Protein AF-A0A0L8GVK4-F1 (afdb_monomer_lite)

Foldseek 3Di:
DDDDDDDDFDDDDDDPPDPDDFDDGPPDTDDDDQWDQDPNDIDGPPPCNVVVVVVVVVVVVVVVVVCVVVVVPPPVPD

Radius of gyration: 21.59 Å; chains: 1; bounding box: 43×46×52 Å

pLDDT: mean 70.38, std 14.88, range [35.09, 94.88]

Structure (mmCIF, N/CA/C/O backbone):
data_AF-A0A0L8GVK4-F1
#
_entry.id   AF-A0A0L8GVK4-F1
#
loop_
_atom_site.group_PDB
_atom_site.id
_atom_site.type_symbol
_atom_site.label_atom_id
_atom_site.label_alt_id
_atom_site.label_comp_id
_atom_site.label_asym_id
_atom_site.label_entity_id
_atom_site.label_seq_id
_atom_site.pdbx_PDB_ins_code
_atom_site.Cartn_x
_atom_site.Cartn_y
_atom_site.Cartn_z
_atom_site.occupancy
_atom_site.B_iso_or_equiv
_atom_site.auth_seq_id
_atom_site.auth_comp_id
_atom_site.auth_asym_id
_atom_site.auth_atom_id
_atom_site.pdbx_PDB_model_num
ATOM 1 N N . TYR A 1 1 ? 27.123 -33.502 2.654 1.00 35.09 1 TYR A N 1
ATOM 2 C CA . TYR A 1 1 ? 28.035 -32.435 2.200 1.00 35.09 1 TYR A CA 1
ATOM 3 C C . TYR A 1 1 ? 27.196 -31.296 1.637 1.00 35.09 1 TYR A C 1
ATOM 5 O O . TYR A 1 1 ? 26.533 -31.503 0.633 1.00 35.09 1 TYR A O 1
ATOM 13 N N . MET A 1 2 ? 27.149 -30.141 2.304 1.00 37.88 2 MET A N 1
ATOM 14 C CA . MET A 1 2 ? 26.473 -28.927 1.821 1.00 37.88 2 MET A CA 1
ATOM 15 C C . MET A 1 2 ? 27.493 -27.789 1.876 1.00 37.88 2 MET A C 1
ATOM 17 O O . MET A 1 2 ? 27.986 -27.453 2.949 1.00 37.88 2 MET A O 1
ATOM 21 N N . PHE A 1 3 ? 27.861 -27.265 0.707 1.00 41.19 3 PHE A N 1
ATOM 22 C CA . PHE A 1 3 ? 28.780 -26.139 0.554 1.00 41.19 3 PHE A CA 1
ATOM 23 C C . PHE A 1 3 ? 27.995 -24.839 0.748 1.00 41.19 3 PHE A C 1
ATOM 25 O O . PHE A 1 3 ? 27.132 -24.510 -0.062 1.00 41.19 3 PHE A O 1
ATOM 32 N N . TRP A 1 4 ? 28.285 -24.103 1.819 1.00 38.94 4 TRP A N 1
ATOM 33 C CA . TRP A 1 4 ? 27.751 -22.760 2.036 1.00 38.94 4 TRP A CA 1
ATOM 34 C C . TRP A 1 4 ? 28.776 -21.743 1.519 1.00 38.94 4 TRP A C 1
ATOM 36 O O . TRP A 1 4 ? 29.852 -21.581 2.092 1.00 38.94 4 TRP A O 1
ATOM 46 N N . GLY A 1 5 ? 28.484 -21.107 0.383 1.00 52.50 5 GLY A N 1
ATOM 47 C CA . GLY A 1 5 ? 29.322 -20.052 -0.182 1.00 52.50 5 GLY A CA 1
ATOM 48 C C . GLY A 1 5 ? 29.056 -18.719 0.514 1.00 52.50 5 GLY A C 1
ATOM 49 O O . GLY A 1 5 ? 27.952 -18.187 0.437 1.00 52.50 5 GLY A O 1
ATOM 50 N N . HIS A 1 6 ? 30.071 -18.158 1.171 1.00 54.41 6 HIS A N 1
ATOM 51 C CA . HIS A 1 6 ? 30.025 -16.802 1.719 1.00 54.41 6 HIS A CA 1
ATOM 52 C C . HIS A 1 6 ? 30.040 -15.768 0.584 1.00 54.41 6 HIS A C 1
ATOM 54 O O . HIS A 1 6 ? 31.103 -15.309 0.173 1.00 54.41 6 HIS A O 1
ATOM 60 N N . SER A 1 7 ? 28.867 -15.352 0.110 1.00 51.97 7 SER A N 1
ATOM 61 C CA . SER A 1 7 ? 28.739 -14.104 -0.643 1.00 51.97 7 SER A CA 1
ATOM 62 C C . SER A 1 7 ? 27.924 -13.114 0.178 1.00 51.97 7 SER A C 1
ATOM 64 O O . SER A 1 7 ? 26.736 -13.313 0.421 1.00 51.97 7 SER A O 1
ATOM 66 N N . LYS A 1 8 ? 28.590 -12.066 0.675 1.00 57.84 8 LYS A N 1
ATOM 67 C CA . LYS A 1 8 ? 27.935 -10.958 1.377 1.00 57.84 8 LYS A CA 1
ATOM 68 C C . LYS A 1 8 ? 27.290 -10.036 0.331 1.00 57.84 8 LYS A C 1
ATOM 70 O O . LYS A 1 8 ? 28.017 -9.572 -0.551 1.00 57.84 8 LYS A O 1
ATOM 75 N N . PRO A 1 9 ? 25.984 -9.727 0.412 1.00 48.91 9 PRO A N 1
ATOM 76 C CA . PRO A 1 9 ? 25.375 -8.753 -0.485 1.00 48.91 9 PRO A CA 1
ATOM 77 C C . PRO A 1 9 ? 25.948 -7.359 -0.192 1.00 48.91 9 PRO A C 1
ATOM 79 O O . PRO A 1 9 ? 25.920 -6.895 0.948 1.00 48.91 9 PRO A O 1
ATOM 82 N N . ARG A 1 10 ? 26.497 -6.690 -1.214 1.00 52.28 10 ARG A N 1
ATOM 83 C CA . ARG A 1 10 ? 26.821 -5.260 -1.126 1.00 52.28 10 ARG A CA 1
ATOM 84 C C . ARG A 1 10 ? 25.533 -4.479 -1.350 1.00 52.28 10 ARG A C 1
ATOM 86 O O . ARG A 1 10 ? 25.012 -4.477 -2.460 1.00 52.28 10 ARG A O 1
ATOM 93 N N . ILE A 1 11 ? 25.033 -3.839 -0.301 1.00 58.22 11 ILE A N 1
ATOM 94 C CA . ILE A 1 11 ? 23.922 -2.890 -0.388 1.00 58.22 11 ILE A CA 1
ATOM 95 C C . ILE A 1 11 ? 24.542 -1.498 -0.544 1.00 58.22 11 ILE A C 1
ATOM 97 O O . ILE A 1 11 ? 25.276 -1.053 0.336 1.00 58.22 11 ILE A O 1
ATOM 101 N N . GLY A 1 12 ? 24.319 -0.854 -1.691 1.00 59.06 12 GLY A N 1
ATOM 102 C CA . GLY A 1 12 ? 24.670 0.551 -1.909 1.00 59.06 12 GLY A CA 1
ATOM 103 C C . GLY A 1 12 ? 23.532 1.454 -1.437 1.00 59.06 12 GLY A C 1
ATOM 104 O O . GLY A 1 12 ? 22.371 1.146 -1.689 1.00 59.06 12 GLY A O 1
ATOM 105 N N . TYR A 1 13 ? 23.857 2.546 -0.748 1.00 49.06 13 TYR A N 1
ATOM 106 C CA . TYR A 1 13 ? 22.894 3.596 -0.408 1.00 49.06 13 TYR A CA 1
ATOM 107 C C . TYR A 1 13 ? 22.889 4.645 -1.526 1.00 49.06 13 TYR A C 1
ATOM 109 O O . TYR A 1 13 ? 23.956 5.074 -1.965 1.00 49.06 13 TYR A O 1
ATOM 117 N N . VAL A 1 14 ? 21.701 5.027 -1.998 1.00 55.78 14 VAL A N 1
ATOM 118 C CA . VAL A 1 14 ? 21.505 6.079 -3.007 1.00 55.78 14 VAL A CA 1
ATOM 119 C C . VAL A 1 14 ? 21.356 7.424 -2.295 1.00 55.78 14 VAL A C 1
ATOM 121 O O . VAL A 1 14 ? 20.468 7.583 -1.462 1.00 55.78 14 VAL A O 1
ATOM 124 N N . ASP A 1 15 ? 22.229 8.376 -2.627 1.00 52.28 15 ASP A N 1
ATOM 125 C CA . ASP A 1 15 ? 22.041 9.803 -2.347 1.00 52.28 15 ASP A CA 1
ATOM 126 C C . ASP A 1 15 ? 21.172 10.393 -3.467 1.00 52.28 15 ASP A C 1
ATOM 128 O O . ASP A 1 15 ? 21.487 10.234 -4.650 1.00 52.28 15 ASP A O 1
ATOM 132 N N . GLY A 1 16 ? 20.040 10.993 -3.097 1.00 53.75 16 GLY A N 1
ATOM 133 C CA . GLY A 1 16 ? 18.907 11.295 -3.981 1.00 53.75 16 GLY A CA 1
ATOM 134 C C . GLY A 1 16 ? 19.103 12.433 -4.988 1.00 53.75 16 GLY A C 1
ATOM 135 O O . GLY A 1 16 ? 18.133 13.117 -5.289 1.00 53.75 16 GLY A O 1
ATOM 136 N N . ASN A 1 17 ? 20.319 12.679 -5.488 1.00 54.12 17 ASN A N 1
ATOM 137 C CA . ASN A 1 17 ? 20.577 13.799 -6.401 1.00 54.12 17 ASN A CA 1
ATOM 138 C C . ASN A 1 17 ? 21.588 13.522 -7.531 1.00 54.12 17 ASN A C 1
ATOM 140 O O . ASN A 1 17 ? 22.257 14.439 -8.000 1.00 54.12 17 ASN A O 1
ATOM 144 N N . ASN A 1 18 ? 21.741 12.276 -7.989 1.00 54.16 18 ASN A N 1
ATOM 145 C CA . ASN A 1 18 ? 22.699 11.971 -9.058 1.00 54.16 18 ASN A CA 1
ATOM 146 C C . ASN A 1 18 ? 22.051 11.217 -10.228 1.00 54.16 18 ASN A C 1
ATOM 148 O O . ASN A 1 18 ? 22.168 9.996 -10.328 1.00 54.16 18 ASN A O 1
ATOM 152 N N . ASN A 1 19 ? 21.468 11.967 -11.168 1.00 58.28 19 ASN A N 1
ATOM 153 C CA . ASN A 1 19 ? 20.867 11.496 -12.433 1.00 58.28 19 ASN A CA 1
ATOM 154 C C . ASN A 1 19 ? 21.883 10.891 -13.436 1.00 58.28 19 ASN A C 1
ATOM 156 O O . ASN A 1 19 ? 21.685 10.953 -14.647 1.00 58.28 19 ASN A O 1
ATOM 160 N N . GLY A 1 20 ? 23.018 10.368 -12.968 1.00 58.59 20 GLY A N 1
ATOM 161 C CA . GLY A 1 20 ? 24.117 9.929 -13.831 1.00 58.59 20 GLY A CA 1
ATOM 162 C C . GLY A 1 20 ? 24.946 8.757 -13.313 1.00 58.59 20 GLY A C 1
ATOM 163 O O . GLY A 1 20 ? 25.842 8.314 -14.028 1.00 58.59 20 GLY A O 1
ATOM 164 N N . ILE A 1 21 ? 24.677 8.233 -12.109 1.00 68.19 21 ILE A N 1
ATOM 165 C CA . ILE A 1 21 ? 25.332 7.009 -11.624 1.00 68.19 21 ILE 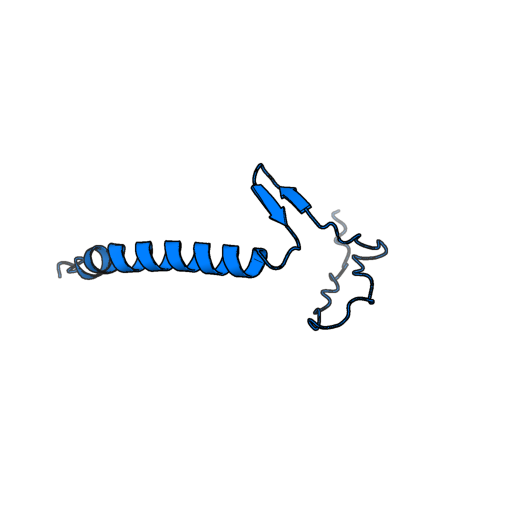A CA 1
ATOM 166 C C . ILE A 1 21 ? 24.443 5.794 -11.914 1.00 68.19 21 ILE A C 1
ATOM 168 O O . ILE A 1 21 ? 23.381 5.666 -11.307 1.00 68.19 21 ILE A O 1
ATOM 172 N N . PRO A 1 22 ? 24.854 4.884 -12.817 1.00 65.12 22 PRO A N 1
ATOM 173 C CA . PRO A 1 22 ? 24.075 3.691 -13.116 1.00 65.12 22 PRO A CA 1
ATOM 174 C C . PRO A 1 22 ? 23.976 2.778 -11.886 1.00 65.12 22 PRO A C 1
ATOM 176 O O . PRO A 1 22 ? 24.988 2.419 -11.277 1.00 65.12 22 PRO A O 1
ATOM 179 N N . LEU A 1 23 ? 22.751 2.380 -11.533 1.00 74.94 23 LEU A N 1
ATOM 180 C CA . LEU A 1 23 ? 22.488 1.450 -10.437 1.00 74.94 23 LEU A CA 1
ATOM 181 C C . LEU A 1 23 ? 22.997 0.049 -10.828 1.00 74.94 23 LEU A C 1
ATOM 183 O O . LEU A 1 23 ? 22.540 -0.536 -11.809 1.00 74.94 23 LEU A O 1
ATOM 187 N N . MET A 1 24 ? 23.948 -0.501 -10.070 1.00 77.88 24 MET A N 1
ATOM 188 C CA . MET A 1 24 ? 24.559 -1.808 -10.350 1.00 77.88 24 MET A CA 1
ATOM 189 C C . MET A 1 24 ? 24.130 -2.840 -9.306 1.00 77.88 24 MET A C 1
ATOM 191 O O . MET A 1 24 ? 24.349 -2.637 -8.111 1.00 77.88 24 MET A O 1
ATOM 195 N N . ILE A 1 25 ? 23.593 -3.983 -9.745 1.00 76.06 25 ILE A N 1
ATOM 196 C CA . ILE A 1 25 ? 23.369 -5.151 -8.882 1.00 76.06 25 ILE A CA 1
ATOM 197 C C . ILE A 1 25 ? 24.354 -6.254 -9.290 1.00 76.06 25 ILE A C 1
ATOM 199 O O . ILE A 1 25 ? 24.297 -6.830 -10.378 1.00 76.06 25 ILE A O 1
ATOM 203 N N . GLY A 1 26 ? 25.360 -6.486 -8.443 1.00 82.31 26 GLY A N 1
ATOM 204 C CA . GLY A 1 26 ? 26.504 -7.332 -8.792 1.00 82.31 26 GLY A CA 1
ATOM 205 C C . GLY A 1 26 ? 27.302 -6.760 -9.972 1.00 82.31 26 GLY A C 1
ATOM 206 O O . GLY A 1 26 ? 27.977 -5.746 -9.822 1.00 82.31 26 GLY A O 1
ATOM 207 N N . GLN A 1 27 ? 27.236 -7.430 -11.128 1.00 77.25 27 GLN A N 1
ATOM 208 C CA . GLN A 1 27 ? 27.871 -7.011 -12.389 1.00 77.25 27 GLN A CA 1
ATOM 209 C C . GLN A 1 27 ? 26.861 -6.502 -13.435 1.00 77.25 27 GLN A C 1
ATOM 211 O O . GLN A 1 27 ? 27.258 -6.181 -14.552 1.00 77.25 27 GLN A O 1
ATO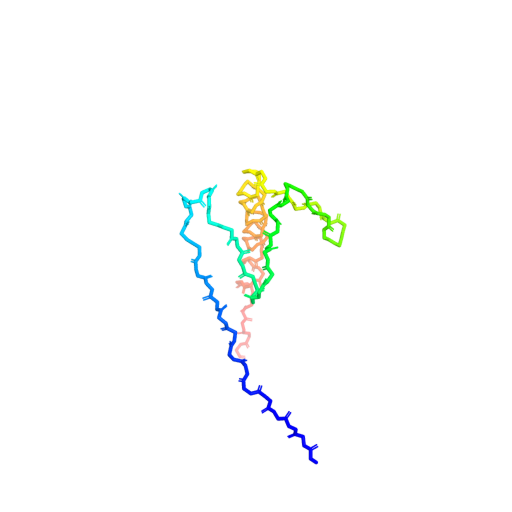M 216 N N . HIS A 1 28 ? 25.566 -6.448 -13.105 1.00 75.00 28 HIS A N 1
ATOM 217 C CA . HIS A 1 28 ? 24.523 -6.053 -14.048 1.00 75.00 28 HIS A CA 1
ATOM 218 C C . HIS A 1 28 ? 24.075 -4.611 -13.804 1.00 75.00 28 HIS A C 1
ATOM 220 O O . HIS A 1 28 ? 23.761 -4.241 -12.671 1.00 75.00 28 HIS A O 1
ATOM 226 N N . GLN A 1 29 ? 24.018 -3.822 -14.878 1.00 77.94 29 GLN A N 1
ATOM 227 C CA . GLN A 1 29 ? 23.440 -2.483 -14.856 1.00 77.94 29 GLN A CA 1
ATOM 228 C C . GLN A 1 29 ? 21.917 -2.593 -14.860 1.00 77.94 29 GLN A C 1
ATOM 230 O O . GLN A 1 29 ? 21.335 -3.156 -15.788 1.00 77.94 29 GLN A O 1
ATOM 235 N N . ILE A 1 30 ? 21.270 -2.047 -13.836 1.00 76.38 30 ILE A N 1
ATOM 236 C CA . ILE A 1 30 ? 19.817 -1.924 -13.799 1.00 76.38 30 ILE A CA 1
ATOM 237 C C . ILE A 1 30 ? 19.439 -0.729 -14.671 1.00 76.38 30 ILE A C 1
ATOM 239 O O . ILE A 1 30 ? 19.950 0.376 -14.490 1.00 76.38 30 ILE A O 1
ATOM 243 N N . LYS A 1 31 ? 18.564 -0.969 -15.650 1.00 71.06 31 LYS A N 1
ATOM 244 C CA . LYS A 1 31 ? 17.936 0.108 -16.413 1.00 71.06 31 LYS A CA 1
ATOM 245 C C . LYS A 1 31 ? 16.833 0.714 -15.559 1.00 71.06 31 LYS A C 1
ATOM 247 O O . LYS A 1 31 ? 15.980 -0.015 -15.061 1.00 71.06 31 LYS A O 1
ATOM 252 N N . GLU A 1 32 ? 16.867 2.027 -15.416 1.00 69.31 32 GLU A N 1
ATOM 253 C CA . GLU A 1 32 ? 15.724 2.789 -14.935 1.00 69.31 32 GLU A CA 1
ATOM 254 C C . GLU A 1 32 ? 14.592 2.656 -15.964 1.00 69.31 32 GLU A C 1
ATOM 256 O O . GLU A 1 32 ? 14.836 2.712 -17.174 1.00 69.31 32 GLU A O 1
ATOM 261 N N . VAL A 1 33 ? 13.381 2.369 -15.492 1.00 68.44 33 VAL A N 1
ATOM 262 C CA . VAL A 1 33 ? 12.187 2.216 -16.328 1.00 68.44 33 VAL A CA 1
ATOM 263 C C . VAL A 1 33 ? 11.111 3.114 -15.735 1.00 68.44 33 VAL A C 1
ATOM 265 O O . VAL A 1 33 ? 10.840 3.028 -14.539 1.00 68.44 33 VAL A O 1
ATOM 268 N N . ASP A 1 34 ? 10.510 3.961 -16.570 1.00 68.88 34 ASP A N 1
ATOM 269 C CA . ASP A 1 34 ? 9.547 4.981 -16.133 1.00 68.88 34 ASP A CA 1
ATOM 270 C C . ASP A 1 34 ? 8.234 4.394 -15.595 1.00 68.88 34 ASP A C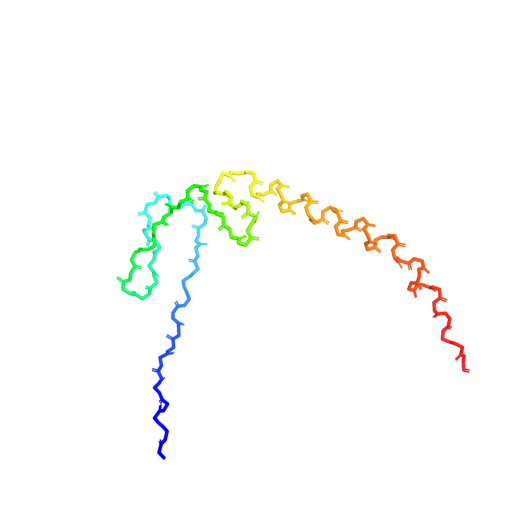 1
ATOM 272 O O . ASP A 1 34 ? 7.537 5.034 -14.808 1.00 68.88 34 ASP A O 1
ATOM 276 N N . GLU A 1 35 ? 7.896 3.171 -16.000 1.00 68.75 35 GLU A N 1
ATOM 277 C CA . GLU A 1 35 ? 6.694 2.463 -15.577 1.00 68.75 35 GLU A CA 1
ATOM 278 C C . GLU A 1 35 ? 6.915 0.946 -15.636 1.00 68.75 35 GLU A C 1
ATOM 280 O O . GLU A 1 35 ? 7.356 0.407 -16.654 1.00 68.75 35 GLU A O 1
ATOM 285 N N . PHE A 1 36 ? 6.595 0.228 -14.560 1.00 76.00 36 PHE A N 1
ATOM 286 C CA . PHE A 1 36 ? 6.564 -1.231 -14.566 1.00 76.00 36 PHE A CA 1
ATOM 287 C C . PHE A 1 36 ? 5.298 -1.760 -13.900 1.00 76.00 36 PHE A C 1
ATOM 289 O O . PHE A 1 36 ? 4.874 -1.293 -12.846 1.00 76.00 36 PHE A O 1
ATOM 296 N N . THR A 1 37 ? 4.685 -2.777 -14.503 1.00 78.44 37 THR A N 1
ATOM 297 C CA . THR A 1 37 ? 3.538 -3.460 -13.904 1.00 78.44 37 THR A CA 1
ATOM 298 C C . THR A 1 37 ? 4.032 -4.601 -13.024 1.00 78.44 37 THR A C 1
ATOM 300 O O . THR A 1 37 ? 4.485 -5.632 -13.524 1.00 78.44 37 THR A O 1
ATOM 303 N N . TYR A 1 38 ? 3.922 -4.448 -11.707 1.00 77.31 38 TYR A N 1
ATOM 304 C CA . TYR A 1 38 ? 4.177 -5.526 -10.758 1.00 77.31 38 TYR A CA 1
ATOM 305 C C . TYR A 1 38 ? 2.859 -6.049 -10.198 1.00 77.31 38 TYR A C 1
ATOM 307 O O . TYR A 1 38 ? 2.125 -5.331 -9.524 1.00 77.31 38 TYR A O 1
ATOM 315 N N . LEU A 1 39 ? 2.556 -7.317 -10.493 1.00 79.94 39 LEU A N 1
ATOM 316 C CA . LEU A 1 39 ? 1.369 -8.023 -9.991 1.00 79.94 39 LEU A CA 1
ATOM 317 C C . LEU A 1 39 ? 0.041 -7.275 -10.232 1.00 79.94 39 LEU A C 1
ATOM 319 O O . LEU A 1 39 ? -0.869 -7.331 -9.411 1.00 79.94 39 LEU A O 1
ATOM 323 N N . GLY A 1 40 ? -0.070 -6.585 -11.370 1.00 75.62 40 GLY A N 1
ATOM 324 C CA . GLY A 1 40 ? -1.270 -5.833 -11.751 1.00 75.62 40 GLY A CA 1
ATOM 325 C C . GLY A 1 40 ? -1.331 -4.401 -11.213 1.00 75.62 40 GLY A C 1
ATOM 326 O O . GLY A 1 40 ? -2.249 -3.674 -11.579 1.00 75.62 40 GLY A O 1
ATOM 327 N N . SER A 1 41 ? -0.351 -3.976 -10.415 1.00 67.50 41 SER A N 1
ATOM 328 C CA . SER A 1 41 ? -0.175 -2.577 -10.027 1.00 67.50 41 SER A CA 1
ATOM 329 C C . SER A 1 41 ? 0.870 -1.916 -10.913 1.00 67.50 41 SER A C 1
ATOM 331 O O . SER A 1 41 ? 1.953 -2.463 -11.129 1.00 67.50 41 SER A O 1
ATOM 333 N N . ILE A 1 42 ? 0.539 -0.736 -11.422 1.00 76.25 42 ILE A N 1
ATOM 334 C CA . ILE A 1 42 ? 1.462 0.117 -12.160 1.00 76.25 42 ILE A CA 1
ATOM 335 C C . ILE A 1 42 ? 2.327 0.852 -11.138 1.00 76.25 42 ILE A C 1
ATOM 337 O O . ILE A 1 42 ? 1.801 1.536 -10.266 1.00 76.25 42 ILE A O 1
ATOM 341 N N . VAL A 1 43 ? 3.642 0.686 -11.228 1.00 70.19 43 VAL A N 1
ATOM 342 C CA . VAL A 1 43 ? 4.611 1.445 -10.440 1.00 70.19 43 VAL A CA 1
ATOM 343 C C . VAL A 1 43 ? 5.353 2.355 -11.405 1.00 70.19 43 VAL A C 1
ATOM 345 O O . VAL A 1 43 ? 6.085 1.879 -12.273 1.00 70.19 43 VAL A O 1
ATOM 348 N N . SER A 1 44 ? 5.120 3.659 -11.279 1.00 70.56 44 SER A N 1
ATOM 349 C CA . SER A 1 44 ? 5.773 4.681 -12.092 1.00 70.56 44 SER A CA 1
ATOM 350 C C . SER A 1 44 ? 6.960 5.297 -11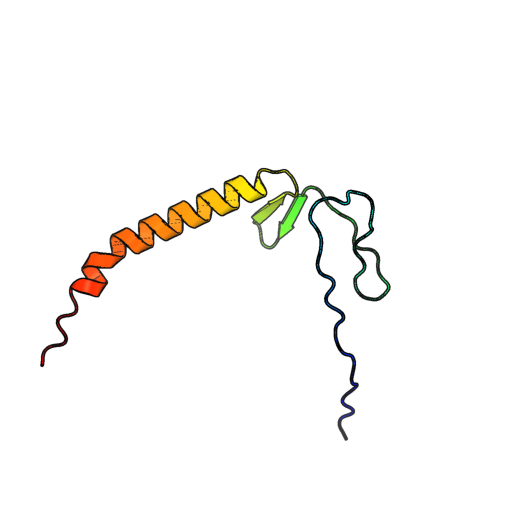.349 1.00 70.56 44 SER A C 1
ATOM 352 O O . SER A 1 44 ? 6.921 5.445 -10.130 1.00 70.56 44 SER A O 1
ATOM 354 N N . ASN A 1 45 ? 8.009 5.665 -12.086 1.00 66.94 45 ASN A N 1
ATOM 355 C CA . ASN A 1 45 ? 9.140 6.460 -11.593 1.00 66.94 45 ASN A CA 1
ATOM 356 C C . ASN A 1 45 ? 8.859 7.974 -11.643 1.00 66.94 45 ASN A C 1
ATOM 358 O O . ASN A 1 45 ? 9.683 8.793 -11.242 1.00 66.94 45 ASN A O 1
ATOM 362 N N . VAL A 1 46 ? 7.697 8.369 -12.166 1.00 58.78 46 VAL A N 1
ATOM 363 C CA . VAL A 1 46 ? 7.249 9.761 -12.142 1.00 58.78 46 VAL A CA 1
ATOM 364 C C . VAL A 1 46 ? 6.991 10.149 -10.682 1.00 58.78 46 VAL A C 1
ATOM 366 O O . VAL A 1 46 ? 6.538 9.319 -9.893 1.00 58.78 46 VAL A O 1
ATOM 369 N N . GLY A 1 47 ? 7.240 11.413 -10.316 1.00 59.78 47 GLY A N 1
ATOM 370 C CA . GLY A 1 47 ? 6.999 11.995 -8.979 1.00 59.78 47 GLY A CA 1
ATOM 371 C C . GLY A 1 47 ? 5.555 11.899 -8.455 1.00 59.78 47 GLY A C 1
ATOM 372 O O . GLY A 1 47 ? 5.197 12.543 -7.483 1.00 59.78 47 GLY A O 1
ATOM 373 N N . ASP A 1 48 ? 4.715 11.082 -9.077 1.00 64.12 48 ASP A N 1
ATOM 374 C CA . ASP A 1 48 ? 3.461 10.599 -8.521 1.00 64.12 48 ASP A CA 1
ATOM 375 C C . ASP A 1 48 ? 3.687 9.502 -7.466 1.00 64.12 48 ASP A C 1
ATOM 377 O O . ASP A 1 48 ? 2.836 9.293 -6.615 1.00 64.12 48 ASP A O 1
ATOM 381 N N . ALA A 1 49 ? 4.860 8.852 -7.430 1.00 73.38 49 ALA A N 1
ATOM 382 C CA . ALA A 1 49 ? 5.184 7.864 -6.397 1.00 73.38 49 ALA A CA 1
ATOM 383 C C . ALA A 1 49 ? 5.142 8.459 -4.974 1.00 73.38 49 ALA A C 1
ATOM 385 O O . ALA A 1 49 ? 4.646 7.820 -4.046 1.00 73.38 49 ALA A O 1
ATOM 386 N N . GLU A 1 50 ? 5.622 9.693 -4.782 1.00 77.06 50 GLU A N 1
ATOM 387 C CA . GLU A 1 50 ? 5.511 10.391 -3.492 1.00 77.06 50 GLU A CA 1
ATOM 388 C C . GLU A 1 50 ? 4.054 10.726 -3.140 1.00 77.06 50 GLU A C 1
ATOM 390 O O . GLU A 1 50 ? 3.650 10.580 -1.983 1.00 77.06 50 GLU A O 1
ATOM 395 N N . CYS A 1 51 ? 3.250 11.105 -4.138 1.00 79.12 51 CYS A N 1
ATOM 396 C CA . CYS A 1 51 ? 1.825 11.390 -3.993 1.00 79.12 51 CYS A CA 1
ATOM 397 C C . CYS A 1 51 ? 1.037 10.120 -3.638 1.00 79.12 51 CYS A C 1
ATOM 399 O O . CYS A 1 51 ? 0.250 10.116 -2.689 1.00 79.12 51 CYS A O 1
ATOM 401 N N . ASP A 1 52 ? 1.312 9.014 -4.323 1.00 77.75 52 ASP A N 1
ATOM 402 C CA . ASP A 1 52 ? 0.710 7.705 -4.096 1.00 77.75 52 ASP A CA 1
ATOM 403 C C . ASP A 1 52 ? 1.078 7.136 -2.725 1.00 77.75 52 ASP A C 1
ATOM 405 O O . ASP A 1 52 ? 0.201 6.668 -1.989 1.00 77.75 52 ASP A O 1
ATOM 409 N N . VAL A 1 53 ? 2.350 7.237 -2.325 1.00 79.88 53 VAL A N 1
ATOM 410 C CA . VAL A 1 53 ? 2.801 6.846 -0.982 1.00 79.88 53 VAL A CA 1
ATOM 411 C C . VAL A 1 53 ? 2.105 7.699 0.080 1.00 79.88 53 VAL A C 1
ATOM 413 O O . VAL A 1 53 ? 1.566 7.152 1.046 1.00 79.88 53 VAL A O 1
ATOM 416 N N . ALA A 1 54 ? 2.037 9.021 -0.100 1.00 82.00 54 ALA A N 1
ATOM 417 C CA . ALA A 1 54 ? 1.331 9.912 0.820 1.00 82.00 54 ALA A CA 1
ATOM 418 C C . ALA A 1 54 ? -0.172 9.585 0.900 1.00 82.00 54 ALA A C 1
ATOM 420 O O . ALA A 1 54 ? -0.745 9.532 1.993 1.00 82.00 54 ALA A O 1
ATOM 421 N N . CYS A 1 55 ? -0.806 9.291 -0.236 1.00 83.81 55 CYS A N 1
ATOM 422 C CA . CYS A 1 55 ? -2.204 8.880 -0.328 1.00 83.81 55 CYS A CA 1
ATOM 423 C C . CYS A 1 55 ? -2.453 7.563 0.423 1.00 83.81 55 CYS A C 1
ATOM 425 O O . CYS A 1 55 ? -3.409 7.447 1.198 1.00 83.81 55 CYS A O 1
ATOM 427 N N . GLN A 1 56 ? -1.577 6.571 0.250 1.00 84.44 56 GLN A N 1
ATOM 428 C CA . GLN A 1 56 ? -1.694 5.277 0.918 1.00 84.44 56 GLN A CA 1
ATOM 429 C C . GLN A 1 56 ? -1.469 5.386 2.432 1.00 84.44 56 GLN A C 1
ATOM 431 O O . GLN A 1 56 ? -2.234 4.802 3.207 1.00 84.44 56 GLN A O 1
ATOM 436 N N . ILE A 1 57 ? -0.491 6.187 2.867 1.00 90.75 57 ILE A N 1
ATOM 437 C CA . ILE A 1 57 ? -0.271 6.511 4.284 1.00 90.75 57 ILE A CA 1
ATOM 438 C C . ILE A 1 57 ? -1.503 7.211 4.870 1.00 90.75 57 ILE A C 1
ATOM 440 O O . ILE A 1 57 ? -1.955 6.851 5.959 1.00 90.75 57 ILE A O 1
ATOM 444 N N . GLY A 1 58 ? -2.096 8.159 4.139 1.00 92.38 58 GLY A N 1
ATOM 445 C CA . GLY A 1 58 ? -3.324 8.844 4.542 1.00 92.38 58 GLY A CA 1
ATOM 446 C C . GLY A 1 58 ? -4.488 7.875 4.770 1.00 92.38 58 GLY A C 1
ATOM 447 O O . GLY A 1 58 ? -5.135 7.919 5.819 1.00 92.38 58 GLY A O 1
ATOM 448 N N . LYS A 1 59 ? -4.706 6.935 3.840 1.00 89.56 59 LYS A N 1
ATOM 449 C CA . LYS A 1 59 ? -5.733 5.884 3.961 1.00 89.56 59 LYS A CA 1
ATOM 450 C C . LYS A 1 59 ? -5.499 4.991 5.183 1.00 89.56 59 LYS A C 1
ATOM 452 O O . LYS A 1 59 ? -6.424 4.771 5.964 1.00 89.56 59 LYS A O 1
ATOM 457 N N . ALA A 1 60 ? -4.273 4.507 5.383 1.00 92.31 60 ALA A N 1
ATOM 458 C CA . ALA A 1 60 ? -3.932 3.667 6.531 1.00 92.31 60 ALA A CA 1
ATOM 459 C C . ALA A 1 60 ? -4.101 4.416 7.865 1.00 92.31 60 ALA A C 1
ATOM 461 O O . ALA A 1 60 ? -4.663 3.868 8.814 1.00 92.31 60 ALA A O 1
ATOM 462 N N . SER A 1 61 ? -3.682 5.684 7.923 1.00 94.69 61 SER A N 1
ATOM 463 C CA . SER A 1 61 ? -3.850 6.550 9.096 1.00 94.69 61 SER A CA 1
ATOM 464 C C . SER A 1 61 ? -5.327 6.749 9.448 1.00 94.69 61 SER A C 1
ATOM 466 O O . SER A 1 61 ? -5.703 6.621 10.614 1.00 94.69 61 SER A O 1
ATOM 468 N N . ALA A 1 62 ? -6.190 6.968 8.451 1.00 94.88 62 ALA A N 1
ATOM 469 C CA . ALA A 1 62 ? -7.632 7.085 8.656 1.00 94.88 62 ALA A CA 1
ATOM 470 C C . ALA A 1 62 ? -8.250 5.793 9.227 1.00 94.88 62 ALA A C 1
ATOM 472 O O . ALA A 1 62 ? -9.016 5.846 10.190 1.00 94.88 62 ALA A O 1
ATOM 473 N N . VAL A 1 63 ? -7.872 4.624 8.695 1.00 94.88 63 VAL A N 1
ATOM 474 C CA . VAL A 1 63 ? -8.328 3.320 9.216 1.00 94.88 63 VAL A CA 1
ATOM 475 C C . VAL A 1 63 ? -7.841 3.104 10.649 1.00 94.88 63 VAL A C 1
ATOM 477 O O . VAL A 1 63 ? -8.616 2.698 11.512 1.00 94.88 63 VAL A O 1
ATOM 48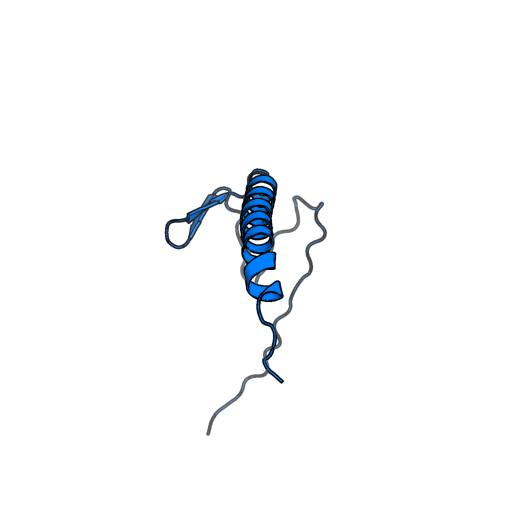0 N N . PHE A 1 64 ? -6.578 3.420 10.937 1.00 90.00 64 PHE A N 1
ATOM 481 C CA . PHE A 1 64 ? -6.029 3.298 12.284 1.00 90.00 64 PHE A CA 1
ATOM 482 C C . PHE A 1 64 ? -6.781 4.185 13.279 1.00 90.00 64 PHE A C 1
ATOM 484 O O . PHE A 1 64 ? -7.138 3.724 14.361 1.00 90.00 64 PHE A O 1
ATOM 491 N N . GLN A 1 65 ? -7.082 5.432 12.903 1.00 92.12 65 GLN A N 1
ATOM 492 C CA . GLN A 1 65 ? -7.890 6.344 13.715 1.00 92.12 65 GLN A CA 1
ATOM 493 C C . GLN A 1 65 ? -9.284 5.782 13.998 1.00 92.12 65 GLN A C 1
ATOM 495 O O . GLN A 1 65 ? -9.749 5.856 15.135 1.00 92.12 65 GLN A O 1
ATOM 500 N N . TRP A 1 66 ? -9.914 5.174 12.995 1.00 92.12 66 TRP A N 1
ATOM 501 C CA . TRP A 1 66 ? -11.221 4.539 13.136 1.00 92.12 66 TRP A CA 1
ATOM 502 C C . TRP A 1 66 ? -11.204 3.330 14.085 1.00 92.12 66 TRP A C 1
ATOM 504 O O . TRP A 1 66 ? -12.161 3.108 14.824 1.00 92.12 66 TRP A O 1
ATOM 514 N N . LEU A 1 67 ? -10.098 2.583 14.134 1.00 89.94 67 LEU A N 1
ATOM 515 C CA . LEU A 1 67 ? -9.930 1.427 15.021 1.00 89.94 67 LEU A CA 1
ATOM 516 C C . LEU A 1 67 ? -9.558 1.800 16.469 1.00 89.94 67 LEU A C 1
ATOM 518 O O . LEU A 1 67 ? -9.713 0.968 17.365 1.00 89.94 67 LEU A O 1
ATOM 522 N N . LYS A 1 68 ? -9.117 3.039 16.741 1.00 89.38 68 LYS A N 1
ATOM 523 C CA . LYS A 1 68 ? -8.764 3.511 18.100 1.00 89.38 68 LYS A CA 1
ATOM 524 C C . LYS A 1 68 ? -9.825 3.206 19.169 1.00 89.38 68 LYS A C 1
ATOM 526 O O . LYS A 1 68 ? -9.438 2.669 20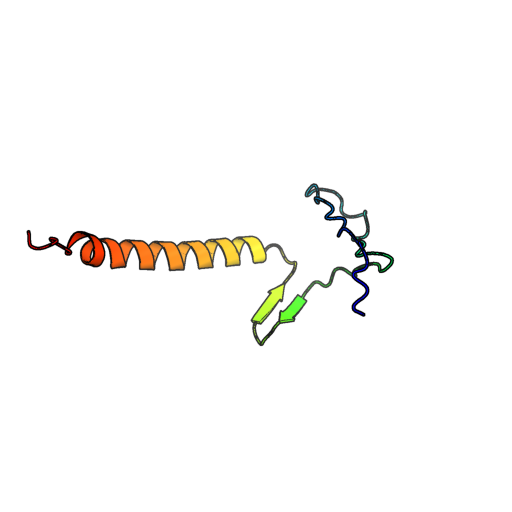.206 1.00 89.38 68 LYS A O 1
ATOM 531 N N . PRO A 1 69 ? -11.128 3.499 18.982 1.00 84.88 69 PRO A N 1
ATOM 532 C CA . PRO A 1 69 ? -12.150 3.169 19.978 1.00 84.88 69 PRO A CA 1
ATOM 533 C C . PRO A 1 69 ? -12.318 1.660 20.205 1.00 84.88 69 PRO A C 1
ATOM 535 O O . PRO A 1 69 ? -12.616 1.252 21.322 1.00 84.88 69 PRO A O 1
ATOM 538 N N . ILE A 1 70 ? -12.081 0.821 19.192 1.00 86.00 70 ILE A N 1
ATOM 539 C CA . ILE A 1 70 ? -12.166 -0.644 19.318 1.00 86.00 70 ILE A CA 1
ATOM 540 C C . ILE A 1 70 ? -11.040 -1.165 20.218 1.00 86.00 70 ILE A C 1
ATOM 542 O O . ILE A 1 70 ? -11.259 -2.035 21.058 1.00 86.00 70 ILE A O 1
ATOM 546 N N . TRP A 1 71 ? -9.838 -0.603 20.087 1.00 80.88 71 TRP A N 1
ATOM 547 C CA . TRP A 1 71 ? -8.705 -0.951 20.948 1.00 80.88 71 TRP A CA 1
ATOM 548 C C . TRP A 1 71 ? -8.820 -0.350 22.349 1.00 80.88 71 TRP A C 1
ATOM 550 O O . TRP A 1 71 ? -8.476 -1.015 23.323 1.00 80.88 71 TRP A O 1
ATOM 560 N N . ALA A 1 72 ? -9.349 0.870 22.463 1.00 80.62 72 ALA A N 1
ATOM 561 C CA . ALA A 1 72 ? -9.637 1.507 23.748 1.00 80.62 72 ALA A CA 1
ATOM 562 C C . ALA A 1 72 ? -10.786 0.817 24.507 1.00 80.62 72 ALA A C 1
ATOM 564 O O . ALA A 1 72 ? -10.845 0.888 25.731 1.00 80.62 72 ALA A O 1
ATOM 565 N N . GLY A 1 73 ? -11.681 0.130 23.793 1.00 74.00 73 GLY A N 1
ATOM 566 C CA . GLY A 1 73 ? -12.832 -0.578 24.351 1.00 74.00 73 GLY A CA 1
ATOM 567 C C . GLY A 1 73 ? -12.510 -1.924 25.001 1.00 74.00 73 GLY A C 1
ATOM 568 O O . GLY A 1 73 ? -13.402 -2.532 25.592 1.00 74.00 73 GLY A O 1
ATOM 569 N N . ARG A 1 74 ? -11.259 -2.404 24.948 1.00 64.00 74 ARG A N 1
ATOM 570 C CA . ARG A 1 74 ? -10.854 -3.592 25.707 1.00 64.00 74 ARG A CA 1
ATOM 571 C C . ARG A 1 74 ? -10.547 -3.193 27.147 1.00 64.00 74 ARG A C 1
ATOM 573 O O . ARG A 1 74 ? -9.390 -3.133 27.551 1.00 64.00 74 ARG A O 1
ATOM 580 N N . ALA A 1 75 ? -11.601 -2.970 27.933 1.00 64.06 75 ALA A N 1
ATOM 581 C CA . ALA A 1 75 ? -11.517 -3.235 29.360 1.00 64.06 75 ALA A CA 1
ATOM 582 C C . ALA A 1 75 ? -11.100 -4.705 29.482 1.00 64.06 75 ALA A C 1
ATOM 584 O O . ALA A 1 75 ? -11.874 -5.614 29.182 1.00 64.06 75 ALA A O 1
ATOM 585 N N . ILE A 1 76 ? -9.828 -4.941 29.798 1.00 63.28 76 ILE A N 1
ATOM 586 C CA . ILE A 1 76 ? -9.374 -6.250 30.244 1.00 63.28 76 ILE A CA 1
ATOM 587 C C . ILE A 1 76 ? -10.155 -6.461 31.537 1.00 63.28 76 ILE A C 1
ATOM 589 O O . ILE A 1 76 ? -9.864 -5.812 32.537 1.00 63.28 76 ILE A O 1
ATOM 593 N N . SER A 1 77 ? -11.237 -7.238 31.459 1.00 60.84 77 SER A N 1
ATOM 594 C CA . SER A 1 77 ? -11.976 -7.656 32.643 1.00 60.84 77 SER A CA 1
ATOM 595 C C . SER A 1 77 ? -10.963 -8.302 33.583 1.00 60.84 77 SER A C 1
ATOM 597 O O . SER A 1 77 ? -10.260 -9.221 33.161 1.00 60.84 77 SER A O 1
ATOM 599 N N . THR A 1 78 ? -10.863 -7.719 34.777 1.00 47.12 78 THR A N 1
ATOM 600 C CA . THR A 1 78 ? -9.920 -8.024 35.860 1.00 47.12 78 THR A CA 1
ATOM 601 C C . THR A 1 78 ? -9.831 -9.507 36.181 1.00 47.12 78 THR A C 1
ATOM 603 O O . THR A 1 78 ? -10.899 -10.162 36.209 1.00 47.12 78 THR A O 1
#

Secondary structure (DSSP, 8-state):
-----------PPPPTT-TTS--EETTEEPPP-SEEEETTEEEESSTHHHHHHHHHHHHHHHHHHHHHHHHHT-----

Sequence (78 aa):
YMFWGHSKPRIGYVDGNNNGIPLMIGQHQIKEVDEFTYLGSIVSNVGDAECDVACQIGKASAVFQWLKPIWAGRAIST

Organism: Octopus bimaculoides (NCBI:txid37653)